Protein AF-A0A396GQI4-F1 (afdb_monomer)

InterPro domains:
  IPR036770 Ankyrin repeat-containing domain superfamily [G3DSA:1.25.40.20] (1-48)
  IPR036770 Ankyrin repeat-containing domain superfamily [SSF48403] (1-36)

Sequence (57 aa):
MAAVFNQTDIVFILMDSGENLEYKNAQEETPLDCAPATLQYKMKMKIQESGAVDQRI

Radius of gyration: 11.55 Å; Cα contacts (8 Å, |Δi|>4): 41; chains: 1; bounding box: 25×23×33 Å

Foldseek 3Di:
DCQLVVVQVVVVVCVVVVDDQCDADPVRDGSLRNHPPVSNVVVVVVVVVVVVVVPPD

Structure (mmCIF, N/CA/C/O backbone):
data_AF-A0A396GQI4-F1
#
_entry.id   AF-A0A396GQI4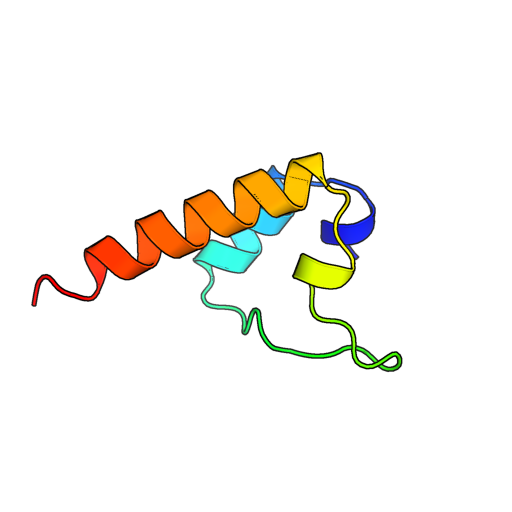-F1
#
loop_
_atom_site.group_PDB
_atom_site.id
_atom_site.type_symbol
_atom_site.label_atom_id
_atom_site.label_alt_id
_atom_site.label_comp_id
_atom_site.label_asym_id
_atom_site.label_ent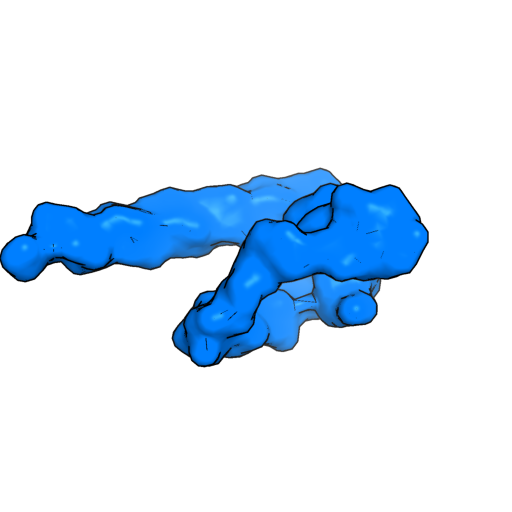ity_id
_atom_site.label_seq_id
_atom_site.pdbx_PDB_ins_code
_atom_site.Cartn_x
_atom_site.Cartn_y
_atom_site.Cartn_z
_atom_site.occupancy
_atom_site.B_iso_or_equiv
_atom_site.auth_seq_id
_atom_site.auth_comp_id
_atom_site.auth_asym_id
_atom_site.auth_atom_id
_atom_site.pdbx_PD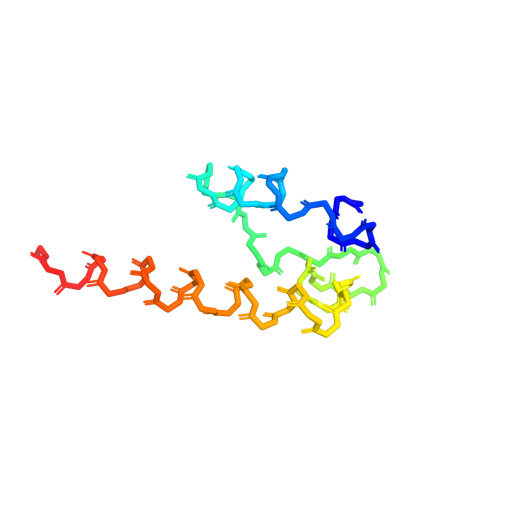B_model_num
ATOM 1 N N . MET A 1 1 ? -0.708 -6.723 -9.091 1.00 82.25 1 MET A N 1
ATOM 2 C CA . MET A 1 1 ? -0.348 -5.827 -10.221 1.00 82.25 1 MET A CA 1
ATOM 3 C C . MET A 1 1 ? -1.012 -4.451 -10.160 1.00 82.25 1 MET A C 1
ATOM 5 O O . MET A 1 1 ? -0.365 -3.503 -10.577 1.00 82.25 1 MET A O 1
ATOM 9 N N . ALA A 1 2 ? -2.231 -4.299 -9.623 1.00 93.19 2 ALA A N 1
ATOM 10 C CA . ALA A 1 2 ? -2.903 -2.992 -9.507 1.00 93.19 2 ALA A CA 1
ATOM 11 C C . ALA A 1 2 ? -2.023 -1.881 -8.880 1.00 93.19 2 ALA A C 1
ATOM 13 O O . ALA A 1 2 ? -1.993 -0.760 -9.389 1.00 93.19 2 ALA A O 1
ATOM 14 N N . ALA A 1 3 ? -1.235 -2.219 -7.850 1.00 93.31 3 ALA A N 1
ATOM 15 C CA . ALA A 1 3 ? -0.274 -1.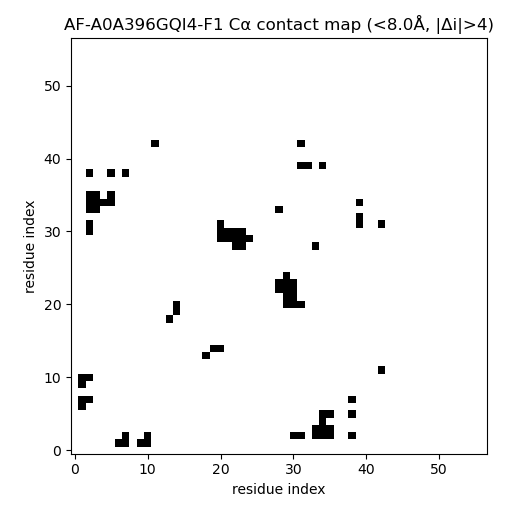315 -7.210 1.00 93.31 3 ALA A CA 1
ATOM 16 C C . ALA A 1 3 ? 0.797 -0.766 -8.173 1.00 93.31 3 ALA A C 1
ATOM 18 O O . ALA A 1 3 ? 1.005 0.444 -8.236 1.00 93.31 3 ALA A O 1
ATOM 19 N N . VAL A 1 4 ? 1.406 -1.636 -8.986 1.00 93.00 4 VAL A N 1
ATOM 20 C CA . VAL A 1 4 ? 2.457 -1.277 -9.961 1.00 93.00 4 VAL A CA 1
ATOM 21 C C . VAL A 1 4 ? 1.946 -0.259 -10.985 1.00 93.00 4 VAL A C 1
ATOM 23 O O . VAL A 1 4 ? 2.665 0.654 -11.378 1.00 93.00 4 VAL A O 1
ATOM 26 N N . PHE A 1 5 ? 0.680 -0.382 -11.390 1.00 94.25 5 PHE A N 1
ATOM 27 C CA . PHE A 1 5 ? 0.061 0.472 -12.407 1.00 94.25 5 PHE A CA 1
ATOM 28 C C . PHE A 1 5 ? -0.663 1.701 -11.839 1.00 94.25 5 PHE A C 1
ATOM 30 O O . PHE A 1 5 ? -1.422 2.344 -12.561 1.00 94.25 5 PHE A O 1
ATOM 37 N N . ASN A 1 6 ? -0.450 2.043 -10.563 1.00 93.44 6 ASN A N 1
ATOM 38 C CA . ASN A 1 6 ? -1.085 3.191 -9.907 1.00 93.44 6 ASN A CA 1
ATOM 39 C C . ASN A 1 6 ? -2.632 3.165 -9.949 1.00 93.44 6 ASN A C 1
ATOM 41 O O . ASN A 1 6 ? -3.285 4.213 -9.947 1.00 93.44 6 ASN A O 1
ATOM 45 N N . GLN A 1 7 ? -3.239 1.974 -10.001 1.00 95.81 7 GLN A N 1
ATOM 46 C CA . GLN A 1 7 ? -4.695 1.807 -10.051 1.00 95.81 7 GLN A CA 1
ATOM 47 C C . GLN A 1 7 ? -5.296 2.016 -8.655 1.00 95.81 7 GLN A C 1
ATOM 49 O O . GLN A 1 7 ? -5.666 1.059 -7.979 1.00 95.81 7 GLN A O 1
ATOM 54 N N . THR A 1 8 ? -5.349 3.276 -8.214 1.00 95.50 8 THR A N 1
ATOM 55 C CA . THR A 1 8 ? -5.690 3.657 -6.830 1.00 95.50 8 THR A CA 1
ATOM 56 C C . THR A 1 8 ? -7.016 3.042 -6.372 1.00 95.50 8 THR A C 1
ATOM 58 O O . THR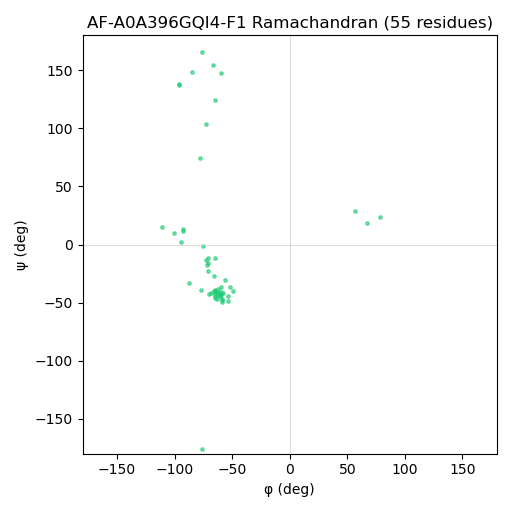 A 1 8 ? -7.048 2.413 -5.321 1.00 95.50 8 THR A O 1
ATOM 61 N N . ASP A 1 9 ? -8.078 3.154 -7.174 1.00 96.25 9 ASP A N 1
ATOM 62 C CA . ASP A 1 9 ? -9.416 2.685 -6.786 1.00 96.25 9 ASP A CA 1
ATOM 63 C C . ASP A 1 9 ? -9.460 1.164 -6.603 1.00 96.25 9 ASP A C 1
ATOM 65 O O . ASP A 1 9 ? -9.998 0.666 -5.619 1.00 96.25 9 ASP A O 1
ATOM 69 N N . ILE A 1 10 ? -8.826 0.420 -7.516 1.00 95.69 10 ILE A N 1
ATOM 70 C CA . ILE A 1 10 ? -8.739 -1.043 -7.432 1.00 95.69 10 ILE A CA 1
ATOM 71 C C . ILE A 1 10 ? -7.929 -1.443 -6.199 1.00 95.69 10 ILE A C 1
ATOM 73 O O . ILE A 1 10 ? -8.355 -2.309 -5.444 1.00 95.69 10 ILE A O 1
ATOM 77 N N . VAL A 1 11 ? -6.785 -0.796 -5.962 1.00 95.19 11 VAL A N 1
ATOM 78 C CA . VAL A 1 11 ? -5.959 -1.059 -4.776 1.00 95.19 11 VAL A CA 1
ATOM 79 C C . VAL A 1 11 ? -6.739 -0.784 -3.494 1.00 95.19 11 VAL A C 1
ATOM 81 O O . VAL A 1 11 ? -6.657 -1.574 -2.563 1.00 95.19 11 VAL A O 1
ATOM 84 N N . PHE A 1 12 ? -7.535 0.283 -3.446 1.00 94.75 12 PHE A N 1
ATOM 85 C CA . PHE A 1 12 ? -8.337 0.613 -2.270 1.00 94.75 12 PHE A CA 1
ATOM 86 C C . PHE A 1 12 ? -9.457 -0.395 -2.024 1.00 94.75 12 PHE A C 1
ATOM 88 O O . PHE A 1 12 ? -9.629 -0.808 -0.882 1.00 94.75 12 PHE A O 1
ATOM 95 N N . ILE A 1 13 ? -10.144 -0.851 -3.075 1.00 94.94 13 ILE A N 1
ATOM 96 C CA . ILE A 1 13 ? -11.140 -1.927 -2.970 1.00 94.94 13 ILE A CA 1
ATOM 97 C C . ILE A 1 13 ? -10.497 -3.210 -2.424 1.00 94.94 13 ILE A C 1
ATOM 99 O O . ILE A 1 13 ? -11.063 -3.853 -1.543 1.00 94.94 13 ILE A O 1
ATOM 103 N N . LEU A 1 14 ? -9.305 -3.570 -2.910 1.00 92.69 14 LEU A N 1
ATOM 104 C CA . LEU A 1 14 ? -8.576 -4.750 -2.432 1.00 92.69 14 LEU A CA 1
ATOM 105 C C . LEU A 1 14 ? -8.165 -4.600 -0.959 1.00 92.69 14 LEU A C 1
ATOM 107 O O . LEU A 1 14 ? -8.392 -5.510 -0.165 1.00 92.69 14 LEU A O 1
ATOM 111 N N . MET A 1 15 ? -7.653 -3.428 -0.569 1.00 92.50 15 MET A N 1
ATOM 112 C CA . MET A 1 15 ? -7.345 -3.111 0.832 1.00 92.50 15 MET A CA 1
ATOM 113 C C . MET A 1 15 ? -8.584 -3.222 1.736 1.00 92.50 15 MET A C 1
ATOM 115 O O . MET A 1 15 ? -8.493 -3.783 2.823 1.00 92.50 15 MET A O 1
ATOM 119 N N . ASP A 1 16 ? -9.743 -2.737 1.282 1.00 92.31 16 ASP A N 1
ATOM 120 C CA . ASP A 1 16 ? -11.001 -2.794 2.041 1.00 92.31 16 ASP A CA 1
ATOM 121 C C . ASP A 1 16 ? -11.573 -4.212 2.152 1.00 92.31 16 ASP A C 1
ATOM 123 O O . ASP A 1 16 ? -12.315 -4.511 3.085 1.00 92.31 16 ASP A O 1
ATOM 127 N N . SER A 1 17 ? -11.207 -5.108 1.233 1.00 91.00 17 SER A N 1
ATOM 128 C CA . SER A 1 17 ? -11.624 -6.512 1.288 1.00 91.00 17 SER A CA 1
ATOM 129 C C . SER A 1 17 ? -10.877 -7.342 2.342 1.00 91.00 17 SER A C 1
ATOM 131 O O . SER A 1 17 ? -11.180 -8.522 2.518 1.00 91.00 17 SER A O 1
ATOM 133 N N . GLY A 1 18 ? -9.931 -6.732 3.068 1.00 84.06 18 GLY A N 1
ATOM 134 C CA . GLY A 1 18 ? -9.141 -7.396 4.105 1.00 84.06 18 GLY A CA 1
ATOM 135 C C . GLY A 1 18 ? -8.005 -8.254 3.550 1.00 84.06 18 GLY A C 1
ATOM 136 O O . GLY A 1 18 ? -7.561 -9.190 4.217 1.00 84.06 18 GLY A O 1
ATOM 137 N N . GLU A 1 19 ? -7.535 -7.968 2.330 1.00 85.69 19 GLU A N 1
ATOM 138 C CA . GLU A 1 19 ? -6.346 -8.628 1.794 1.00 85.69 19 GLU A CA 1
ATOM 139 C C . GLU A 1 19 ? -5.116 -8.372 2.672 1.00 85.69 19 GLU A C 1
ATOM 141 O O . GLU A 1 19 ? -4.936 -7.306 3.265 1.00 85.69 19 GLU A O 1
ATOM 146 N N . ASN A 1 20 ? -4.226 -9.362 2.722 1.00 87.00 20 ASN A N 1
ATOM 147 C CA . ASN A 1 20 ? -2.982 -9.250 3.463 1.00 87.00 20 ASN A CA 1
ATOM 148 C C . ASN A 1 20 ? -2.003 -8.308 2.742 1.00 87.00 20 ASN A C 1
ATOM 150 O O . ASN A 1 20 ? -1.344 -8.699 1.778 1.00 87.00 20 ASN A O 1
ATOM 154 N N . LEU A 1 21 ? -1.869 -7.085 3.253 1.00 89.94 21 LEU A N 1
ATOM 155 C CA . LEU A 1 21 ? -0.952 -6.069 2.724 1.00 89.94 21 LEU A CA 1
ATOM 156 C C . LEU A 1 21 ? 0.528 -6.377 2.980 1.00 89.94 21 LEU A C 1
ATOM 158 O O . LEU A 1 21 ? 1.385 -5.762 2.357 1.00 89.94 21 LEU A O 1
ATOM 162 N N . GLU A 1 22 ? 0.830 -7.357 3.828 1.00 92.56 22 GLU A N 1
ATOM 163 C CA . GLU A 1 22 ? 2.191 -7.840 4.080 1.00 92.56 22 GLU A CA 1
ATOM 164 C C . GLU A 1 22 ? 2.544 -9.057 3.207 1.00 92.56 22 GLU A C 1
ATOM 166 O O . GLU A 1 22 ? 3.632 -9.624 3.327 1.00 92.56 22 GLU A O 1
ATOM 171 N N . TYR A 1 23 ? 1.634 -9.498 2.325 1.00 93.31 23 TYR A N 1
ATOM 172 C CA . TYR A 1 23 ? 1.911 -10.602 1.412 1.00 93.31 23 TYR A CA 1
ATOM 173 C C . TYR A 1 23 ? 3.017 -10.226 0.426 1.00 93.31 23 TYR A C 1
ATOM 175 O O . TYR A 1 23 ? 2.907 -9.252 -0.318 1.00 93.31 23 TYR A O 1
ATOM 183 N N . LYS A 1 24 ? 4.068 -11.044 0.386 1.00 95.25 24 LYS A N 1
ATOM 184 C CA . LYS A 1 24 ? 5.228 -10.819 -0.471 1.00 95.25 24 LYS A CA 1
ATOM 185 C C . LYS A 1 24 ? 5.134 -11.602 -1.773 1.00 95.25 24 LYS A C 1
ATOM 187 O O . LYS A 1 24 ? 4.755 -12.773 -1.784 1.00 95.25 24 LYS A O 1
ATOM 192 N N . ASN A 1 25 ? 5.515 -10.955 -2.870 1.00 94.00 25 ASN A N 1
ATOM 193 C CA . ASN A 1 25 ? 5.661 -11.604 -4.170 1.00 94.00 25 ASN A CA 1
ATOM 194 C C . ASN A 1 25 ? 6.960 -12.447 -4.238 1.00 94.00 25 ASN A C 1
ATOM 196 O O . ASN A 1 25 ? 7.714 -12.552 -3.272 1.00 94.00 25 ASN A O 1
ATOM 200 N N . ALA A 1 26 ? 7.253 -13.034 -5.404 1.00 96.69 26 ALA A N 1
ATOM 201 C CA . ALA A 1 26 ? 8.465 -13.835 -5.624 1.00 96.69 26 ALA A CA 1
ATOM 202 C C . ALA A 1 26 ? 9.794 -13.047 -5.520 1.00 96.69 26 ALA A C 1
ATOM 204 O O . ALA A 1 26 ? 10.854 -13.663 -5.481 1.00 96.69 26 ALA A O 1
ATOM 205 N N . GLN A 1 27 ? 9.743 -11.712 -5.488 1.00 95.88 27 GLN A N 1
ATOM 206 C CA . GLN A 1 27 ? 10.879 -10.805 -5.279 1.00 95.88 27 GLN A CA 1
ATOM 207 C C . GLN A 1 27 ? 10.950 -10.292 -3.830 1.00 95.88 27 GLN A C 1
ATOM 209 O O . GLN A 1 27 ? 11.718 -9.383 -3.541 1.00 95.88 27 GLN A O 1
ATOM 214 N N . GLU A 1 28 ? 10.146 -10.861 -2.927 1.00 97.06 28 GLU A N 1
ATOM 215 C CA . GLU A 1 28 ? 10.033 -10.466 -1.518 1.00 97.06 28 GLU A CA 1
ATOM 216 C C . GLU A 1 28 ? 9.431 -9.068 -1.268 1.00 97.06 28 GLU A C 1
ATOM 218 O O . GLU A 1 28 ? 9.551 -8.531 -0.164 1.00 97.06 28 GLU A O 1
ATOM 223 N N . GLU A 1 29 ? 8.727 -8.507 -2.253 1.00 96.31 29 GLU A N 1
ATOM 224 C CA . GLU A 1 29 ? 8.105 -7.179 -2.188 1.00 96.31 29 GLU A CA 1
ATOM 225 C C . GLU A 1 29 ? 6.630 -7.265 -1.783 1.00 96.31 29 GLU A C 1
ATOM 227 O O . GLU A 1 29 ? 5.873 -8.093 -2.307 1.00 96.31 29 GLU A O 1
ATOM 232 N N . THR A 1 30 ? 6.202 -6.373 -0.892 1.00 95.88 30 THR A N 1
ATOM 233 C CA . THR A 1 30 ? 4.786 -6.159 -0.559 1.00 95.88 30 THR A CA 1
ATOM 234 C C . THR A 1 30 ? 4.068 -5.362 -1.663 1.00 95.88 30 THR A C 1
ATOM 236 O O . THR A 1 30 ? 4.713 -4.712 -2.494 1.00 95.88 30 THR A O 1
ATOM 239 N N . PRO A 1 31 ? 2.720 -5.311 -1.686 1.00 94.94 31 PRO A N 1
ATOM 240 C CA . PRO A 1 31 ? 1.988 -4.424 -2.587 1.00 94.94 31 PRO A CA 1
ATOM 241 C C . PRO A 1 31 ? 2.382 -2.951 -2.429 1.00 94.94 31 PRO A C 1
ATOM 243 O O . PRO A 1 31 ? 2.327 -2.207 -3.407 1.00 94.94 31 PRO A O 1
ATOM 246 N N . LEU A 1 32 ? 2.780 -2.535 -1.220 1.00 95.44 32 LEU A N 1
ATOM 247 C CA . LEU A 1 32 ? 3.248 -1.181 -0.943 1.00 95.44 32 LEU A CA 1
ATOM 248 C C . LEU A 1 32 ? 4.620 -0.920 -1.579 1.00 95.44 32 LEU A C 1
ATOM 250 O O . LEU A 1 32 ? 4.801 0.128 -2.193 1.00 95.44 32 LEU A O 1
ATOM 254 N N . ASP A 1 33 ? 5.549 -1.876 -1.500 1.00 96.31 33 ASP A N 1
ATOM 255 C CA . ASP A 1 33 ? 6.874 -1.772 -2.132 1.00 96.31 33 ASP A CA 1
ATOM 256 C C . ASP A 1 33 ? 6.760 -1.656 -3.660 1.00 96.31 33 ASP A C 1
ATOM 258 O O . ASP A 1 33 ? 7.446 -0.850 -4.287 1.00 96.31 33 ASP A O 1
ATOM 262 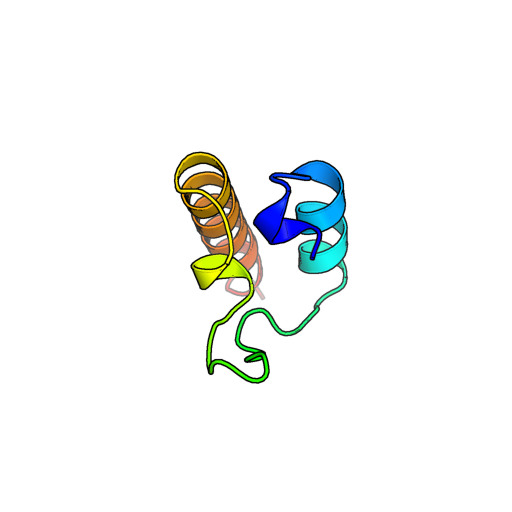N N . CYS A 1 34 ? 5.815 -2.391 -4.252 1.00 95.25 34 CYS A N 1
ATOM 263 C CA . CYS A 1 34 ? 5.547 -2.371 -5.689 1.00 95.25 34 CYS A CA 1
ATOM 264 C C . CYS A 1 34 ? 4.848 -1.094 -6.195 1.00 95.25 34 CYS A C 1
ATOM 266 O O . CYS A 1 34 ? 4.720 -0.910 -7.409 1.00 95.25 34 CYS A O 1
ATOM 268 N N . ALA A 1 35 ? 4.312 -0.249 -5.311 1.00 96.56 35 ALA A N 1
ATOM 269 C CA . ALA A 1 35 ? 3.537 0.927 -5.697 1.00 96.56 35 ALA A CA 1
ATOM 270 C C . ALA A 1 35 ? 4.444 2.140 -5.991 1.00 96.56 35 ALA A C 1
ATOM 272 O O . ALA A 1 35 ? 5.471 2.317 -5.338 1.00 96.56 35 ALA A O 1
ATOM 273 N N . PRO A 1 36 ? 4.069 3.051 -6.906 1.00 96.75 36 PRO A N 1
ATOM 274 C CA . PRO A 1 36 ? 4.767 4.326 -7.057 1.00 96.75 36 PRO A CA 1
ATOM 275 C C . PRO A 1 36 ? 4.581 5.212 -5.816 1.00 96.75 36 PRO A C 1
ATOM 277 O O . PRO A 1 36 ? 3.564 5.126 -5.128 1.00 96.75 36 PRO A O 1
ATOM 280 N N . ALA A 1 37 ? 5.524 6.126 -5.557 1.00 95.38 37 ALA A N 1
ATOM 281 C CA . ALA A 1 37 ? 5.555 6.952 -4.340 1.00 95.38 37 ALA A CA 1
ATOM 282 C C . ALA A 1 37 ? 4.235 7.697 -4.040 1.00 95.38 37 ALA A C 1
ATOM 284 O O . ALA A 1 37 ? 3.821 7.808 -2.885 1.00 95.38 37 ALA A O 1
ATOM 285 N N . THR A 1 38 ? 3.542 8.173 -5.079 1.00 93.19 38 THR A N 1
ATOM 286 C CA . THR A 1 38 ? 2.239 8.845 -4.954 1.00 93.19 38 THR A CA 1
ATOM 287 C C . THR A 1 38 ? 1.146 7.917 -4.426 1.00 93.19 38 THR A C 1
ATOM 289 O O . THR A 1 38 ? 0.329 8.341 -3.609 1.00 93.19 38 THR A O 1
ATOM 292 N N . LEU A 1 39 ? 1.131 6.654 -4.858 1.00 96.31 39 LEU A N 1
ATOM 293 C CA . LEU A 1 39 ? 0.194 5.651 -4.364 1.00 96.31 39 LEU A CA 1
ATOM 294 C C . LEU A 1 39 ? 0.607 5.125 -2.993 1.00 96.31 39 LEU A C 1
ATOM 296 O O . LEU A 1 39 ? -0.254 4.982 -2.133 1.00 96.31 39 LEU A O 1
ATOM 300 N N . GLN A 1 40 ? 1.904 4.917 -2.752 1.00 96.06 40 GLN A N 1
ATOM 301 C CA . GLN A 1 40 ? 2.399 4.503 -1.437 1.00 96.06 40 GLN A CA 1
ATOM 302 C C . GLN A 1 40 ? 1.929 5.446 -0.329 1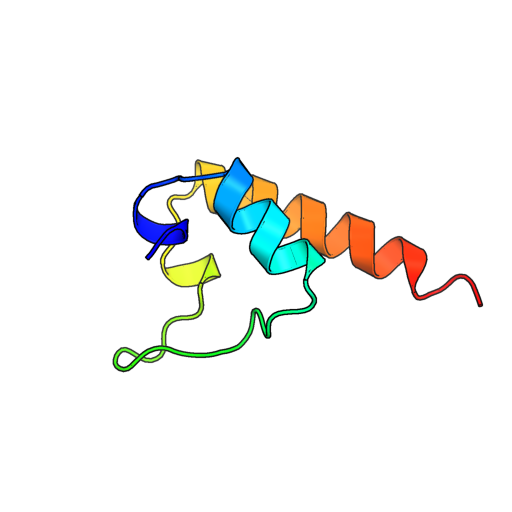.00 96.06 40 GLN A C 1
ATOM 304 O O . GLN A 1 40 ? 1.475 4.991 0.719 1.00 96.06 40 GLN A O 1
ATOM 309 N N . TYR A 1 41 ? 2.005 6.760 -0.565 1.00 95.31 41 TYR A N 1
ATOM 310 C CA . TYR A 1 41 ? 1.513 7.756 0.385 1.00 95.31 41 TYR A CA 1
ATOM 311 C C . TYR A 1 41 ? 0.019 7.566 0.684 1.00 95.31 41 TYR A C 1
ATOM 313 O O . TYR A 1 41 ? -0.373 7.468 1.844 1.00 95.31 41 TYR A O 1
ATOM 321 N N . LYS A 1 42 ? -0.809 7.429 -0.358 1.00 95.69 42 LYS A N 1
ATOM 322 C CA . LYS A 1 42 ? -2.256 7.210 -0.225 1.00 95.69 42 LYS A CA 1
ATOM 323 C C . LYS A 1 42 ? -2.591 5.905 0.506 1.00 95.69 42 LYS A C 1
ATOM 325 O O . LYS A 1 42 ? -3.471 5.895 1.358 1.00 95.69 42 LYS A O 1
ATOM 330 N N . MET A 1 43 ? -1.877 4.822 0.201 1.00 94.81 43 MET A N 1
ATOM 331 C CA . MET A 1 43 ? -2.043 3.531 0.874 1.00 94.81 43 MET A CA 1
ATOM 332 C C . MET A 1 43 ? -1.690 3.631 2.362 1.00 94.81 43 MET A C 1
ATOM 334 O O . MET A 1 43 ? -2.458 3.165 3.196 1.00 94.81 43 MET A O 1
ATOM 338 N N . LYS A 1 44 ? -0.580 4.294 2.717 1.00 94.56 44 LYS A N 1
ATOM 339 C CA . LYS A 1 44 ? -0.186 4.517 4.121 1.00 94.56 44 LYS A CA 1
ATOM 340 C C . LYS A 1 44 ? -1.232 5.321 4.893 1.00 94.56 44 LYS A C 1
ATOM 342 O O . LYS A 1 44 ? -1.563 4.942 6.012 1.00 94.56 44 LYS A O 1
ATOM 347 N N . MET A 1 45 ? -1.777 6.378 4.286 1.00 94.00 45 MET A N 1
ATOM 348 C CA . MET A 1 45 ? -2.874 7.154 4.879 1.00 94.00 45 MET A CA 1
ATOM 349 C C . MET A 1 45 ? -4.095 6.268 5.154 1.00 94.00 45 MET A C 1
ATOM 351 O O . MET A 1 45 ? -4.603 6.263 6.269 1.00 94.00 45 MET A O 1
ATOM 355 N N . LYS A 1 46 ? -4.507 5.446 4.181 1.00 91.69 46 LYS A N 1
ATOM 356 C CA . LYS A 1 46 ? -5.647 4.531 4.337 1.00 91.69 46 LYS A CA 1
ATOM 357 C C . LYS A 1 46 ? -5.417 3.478 5.430 1.00 91.69 46 LYS A C 1
ATOM 359 O O . LYS A 1 46 ? -6.316 3.220 6.217 1.00 91.69 46 LYS A O 1
ATOM 364 N N . ILE A 1 47 ? -4.211 2.910 5.530 1.00 90.00 47 ILE A N 1
ATOM 365 C CA . ILE A 1 47 ? -3.851 1.962 6.606 1.00 90.00 47 ILE A CA 1
ATOM 366 C C . ILE A 1 47 ? -3.981 2.626 7.984 1.00 90.00 47 ILE A C 1
ATOM 368 O O . ILE A 1 47 ? -4.533 2.033 8.909 1.00 90.00 47 ILE A O 1
ATOM 372 N N . GLN A 1 48 ? -3.497 3.865 8.123 1.00 88.19 48 GLN A N 1
ATOM 373 C CA . GLN A 1 48 ? -3.612 4.632 9.367 1.00 88.19 48 GLN A CA 1
ATOM 374 C C . GLN A 1 48 ? -5.072 4.954 9.716 1.00 88.19 48 GLN A C 1
ATOM 376 O O . GLN A 1 48 ? -5.453 4.858 10.881 1.00 88.19 48 GLN A O 1
ATOM 381 N N . GLU A 1 49 ? -5.891 5.297 8.718 1.00 85.31 49 GLU A N 1
ATOM 382 C CA . GLU A 1 49 ? -7.328 5.528 8.890 1.00 85.31 49 GLU A CA 1
ATOM 383 C C . GLU A 1 49 ? -8.057 4.262 9.354 1.00 85.31 49 GLU A C 1
ATOM 385 O O . GLU A 1 49 ? -8.807 4.327 10.324 1.00 85.31 49 GLU A O 1
ATOM 390 N N . SER A 1 50 ? -7.805 3.107 8.730 1.00 71.56 50 SER A N 1
ATOM 391 C CA . SER A 1 50 ? -8.427 1.830 9.108 1.00 71.56 50 SER A CA 1
ATOM 392 C C . SER A 1 50 ? -7.995 1.349 10.500 1.00 71.56 50 SER A C 1
ATOM 394 O O . SER A 1 50 ? -8.835 0.896 11.276 1.00 71.56 50 SER A O 1
ATOM 396 N N . GLY A 1 51 ? -6.717 1.511 10.868 1.00 60.22 51 GLY A N 1
ATOM 397 C CA . GLY A 1 51 ? -6.215 1.155 12.203 1.00 60.22 51 GLY A CA 1
ATOM 398 C C . GLY A 1 51 ? -6.799 2.011 13.336 1.00 60.22 51 GLY A C 1
ATOM 399 O O . GLY A 1 51 ? -6.949 1.532 14.457 1.00 60.22 51 GLY A O 1
ATOM 400 N N . ALA A 1 52 ? -7.202 3.255 13.052 1.00 49.88 52 ALA A N 1
ATOM 401 C CA . ALA A 1 52 ? -7.887 4.112 14.023 1.00 49.88 52 ALA A CA 1
ATOM 402 C C . ALA A 1 52 ? -9.332 3.664 14.328 1.00 49.88 52 ALA A C 1
ATOM 404 O O . ALA A 1 52 ? -9.913 4.104 15.324 1.00 49.88 52 ALA A O 1
ATOM 405 N N . VAL A 1 53 ? -9.924 2.806 13.488 1.00 50.28 53 VAL A N 1
ATOM 406 C CA . VAL A 1 53 ? -11.286 2.280 13.681 1.00 50.28 53 VAL A CA 1
ATOM 407 C C . VAL A 1 53 ? -11.279 1.016 14.547 1.00 50.28 53 VAL A C 1
ATOM 409 O O . VAL A 1 53 ? -12.189 0.840 15.354 1.00 50.28 53 VAL A O 1
ATOM 412 N N . ASP A 1 54 ? -10.230 0.194 14.458 1.00 48.06 54 ASP A N 1
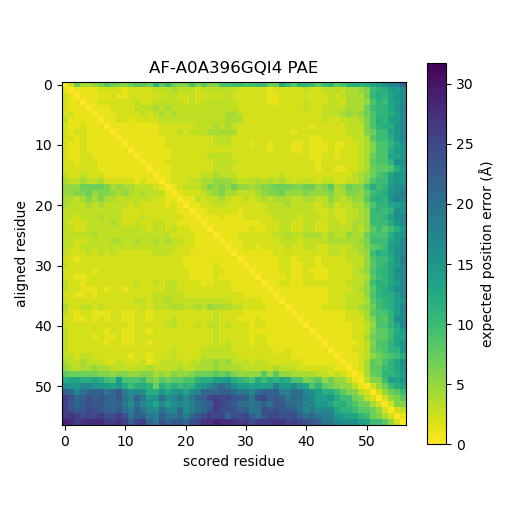ATOM 413 C CA . ASP A 1 54 ? -10.112 -1.078 15.194 1.00 48.06 54 ASP A CA 1
ATOM 414 C C . ASP A 1 54 ? -9.856 -0.888 16.707 1.00 48.06 54 ASP A C 1
ATOM 416 O O . ASP A 1 54 ? -10.094 -1.775 17.518 1.00 48.06 54 ASP A O 1
ATOM 420 N N . GLN A 1 55 ? -9.419 0.304 17.132 1.00 43.34 55 GLN A N 1
ATOM 421 C CA . GLN A 1 55 ? -9.095 0.600 18.536 1.00 43.34 55 GLN A CA 1
ATOM 422 C C . GLN A 1 55 ? -10.267 1.199 19.348 1.00 43.34 55 GLN A C 1
ATOM 424 O O . GLN A 1 55 ? -10.057 1.724 20.443 1.00 43.34 55 GLN A O 1
ATOM 429 N N . ARG A 1 56 ? -11.498 1.176 18.812 1.00 43.66 56 ARG A N 1
ATOM 430 C CA . ARG A 1 56 ? -12.701 1.774 19.432 1.00 43.66 56 ARG A CA 1
ATOM 431 C C . ARG A 1 56 ? -13.751 0.770 19.929 1.00 43.66 56 ARG A C 1
ATOM 433 O O . ARG A 1 56 ? -14.870 1.199 20.214 1.00 43.66 56 ARG A O 1
ATOM 440 N N . ILE A 1 57 ? -13.418 -0.515 20.067 1.00 38.28 57 ILE A N 1
ATOM 441 C CA . ILE A 1 57 ? -14.327 -1.531 20.636 1.00 38.28 57 ILE A CA 1
ATOM 442 C C . 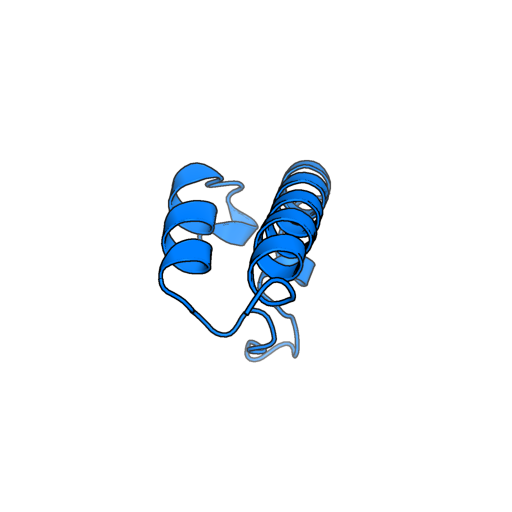ILE A 1 57 ? -13.715 -2.178 21.875 1.00 38.28 57 ILE A C 1
ATOM 444 O O . ILE A 1 57 ? -12.521 -2.541 21.820 1.00 38.28 57 ILE A O 1
#

Organism: Medicago truncatula (NCBI:txid3880)

Nearest PDB structures (foldseek):
  8k48-assembly1_D  TM=9.203E-01  e=2.916E-01  Arabidopsis thaliana
  1mx6-assembly2_B  TM=9.325E-01  e=2.722E-01  Homo sapiens
  4qfv-assembly2_D  TM=6.975E-01  e=1.368E-01  synthetic construct
  3twt-assembly2_B  TM=8.912E-01  e=3.124E-01  Homo sapiens
  5u0j-assembly2_D  TM=7.774E-01  e=5.057E-01  Homo sapiens

Mean predicted aligned error: 5.23 Å

Solvent-accessible surface area (backbone atoms only — not comparable to full-atom values): 3400 Å² total; per-residue (Å²): 111,48,38,61,70,61,38,60,69,61,42,49,53,46,56,73,70,66,55,70,67,80,50,56,50,100,83,70,41,26,54,58,70,50,23,48,70,75,49,34,52,54,51,53,51,50,52,54,56,55,55,64,60,70,75,74,121

Secondary structure (DSSP, 8-state):
-TTTTT-HHHHHHHHHTT--TT---TTS--TTTTS-HHHHHHHHHHHHHHHHHHTT-

pLDDT: mean 87.38, std 15.63, range [38.28, 97.06]